Protein AF-A0A0A1ZDP3-F1 (afdb_m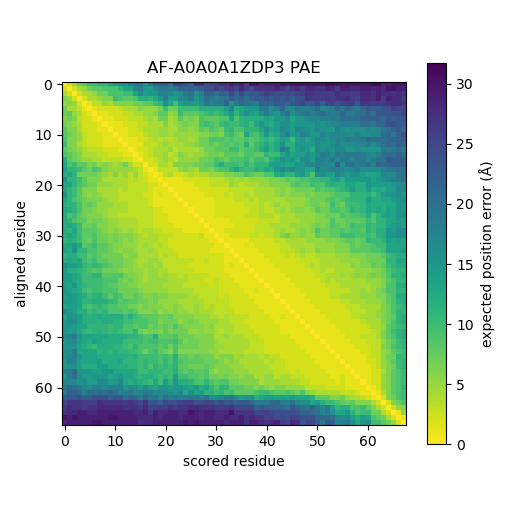onomer)

Organism: NCBI:txid59925

Foldseek 3Di:
DVVVVVVVVVVCCCVAVVDVVNVVVVVVCVPVVVVVVVVVVVVVVVVVVVVVVVVVVVCVVCVPPDDD

Solvent-accessible surface area (backbone atoms only — not comparable to full-atom values): 3920 Å² total; per-residue (Å²): 122,66,66,65,53,52,54,52,51,52,52,50,42,47,62,42,78,69,24,70,68,46,45,53,53,51,55,49,47,68,54,50,52,59,53,55,52,52,52,54,53,52,53,54,53,50,55,52,50,52,52,50,54,48,52,54,50,48,44,70,77,54,63,76,88,68,80,132

Structure (mmCIF, N/CA/C/O backbone):
data_AF-A0A0A1ZDP3-F1
#
_entry.id   AF-A0A0A1ZDP3-F1
#
loop_
_atom_site.group_PDB
_atom_site.id
_atom_site.type_symbol
_atom_site.label_atom_id
_atom_site.label_alt_id
_atom_site.label_comp_id
_atom_site.label_asym_id
_atom_site.label_entity_id
_atom_site.label_seq_id
_atom_site.pdbx_PDB_ins_code
_atom_site.Cartn_x
_atom_site.Cartn_y
_atom_site.Cartn_z
_atom_site.occupancy
_atom_site.B_iso_or_equiv
_atom_site.auth_seq_id
_atom_site.auth_comp_id
_atom_site.auth_asym_id
_atom_site.auth_atom_id
_atom_site.pdbx_PDB_model_num
ATOM 1 N N . MET A 1 1 ? 34.495 8.950 -15.462 1.00 52.16 1 MET A N 1
ATOM 2 C CA . MET A 1 1 ? 33.535 8.480 -14.435 1.00 52.16 1 MET A CA 1
ATOM 3 C C . MET A 1 1 ? 32.096 8.918 -14.722 1.00 52.16 1 MET A C 1
ATOM 5 O O . MET A 1 1 ? 31.193 8.185 -14.362 1.00 52.16 1 MET A O 1
ATOM 9 N N . GLU A 1 2 ? 31.853 10.043 -15.410 1.00 60.25 2 GLU A N 1
ATOM 10 C CA . GLU A 1 2 ? 30.488 10.520 -15.725 1.00 60.25 2 GLU A CA 1
ATOM 11 C C . GLU A 1 2 ? 29.793 9.767 -16.877 1.00 60.25 2 GLU A C 1
ATOM 13 O O . GLU A 1 2 ? 28.586 9.554 -16.829 1.00 60.25 2 GLU A O 1
ATOM 18 N N . ILE A 1 3 ? 30.550 9.301 -17.877 1.00 61.09 3 ILE A N 1
ATOM 19 C CA . ILE A 1 3 ? 30.015 8.602 -19.064 1.00 61.09 3 ILE A CA 1
ATOM 20 C C . ILE A 1 3 ? 29.327 7.280 -18.677 1.00 61.09 3 ILE A C 1
ATOM 22 O O . ILE A 1 3 ? 28.204 7.022 -19.096 1.00 61.09 3 ILE A O 1
ATOM 26 N N . SER A 1 4 ? 29.946 6.496 -17.786 1.00 67.06 4 SER A N 1
ATOM 27 C CA . SER A 1 4 ? 29.386 5.228 -17.288 1.00 67.06 4 SER A CA 1
ATOM 28 C C . SER A 1 4 ? 28.069 5.422 -16.524 1.00 67.06 4 SER A C 1
ATOM 30 O O . SER A 1 4 ? 27.158 4.607 -16.647 1.00 67.06 4 SER A O 1
ATOM 32 N N . ASN A 1 5 ? 27.925 6.533 -15.793 1.00 78.19 5 ASN A N 1
ATOM 33 C CA . ASN A 1 5 ? 26.673 6.858 -15.112 1.00 78.19 5 ASN A CA 1
ATOM 34 C C . ASN A 1 5 ? 25.570 7.232 -16.108 1.00 78.19 5 ASN A C 1
ATOM 36 O O . ASN A 1 5 ? 24.417 6.863 -15.900 1.00 78.19 5 ASN A O 1
ATOM 40 N N . GLN A 1 6 ? 25.898 7.934 -17.197 1.00 81.88 6 GLN A N 1
ATOM 41 C CA . GLN A 1 6 ? 24.905 8.274 -18.217 1.00 81.88 6 GLN A CA 1
ATO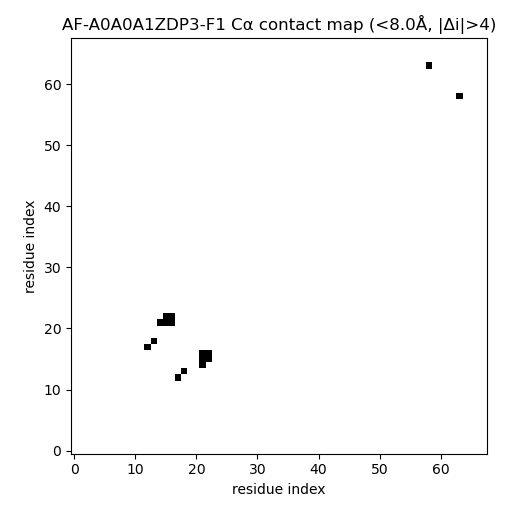M 42 C C . GLN A 1 6 ? 24.419 7.048 -18.998 1.00 81.88 6 GLN A C 1
ATOM 44 O O . GLN A 1 6 ? 23.221 6.942 -19.260 1.00 81.88 6 GLN A O 1
ATOM 49 N N . GLU A 1 7 ? 25.305 6.102 -19.311 1.00 82.75 7 GLU A N 1
ATOM 50 C CA . GLU A 1 7 ? 24.940 4.834 -19.957 1.00 82.75 7 GLU A CA 1
ATOM 51 C C . GLU A 1 7 ? 24.015 3.992 -19.068 1.00 82.75 7 GLU A C 1
ATOM 53 O O . GLU A 1 7 ? 22.940 3.586 -19.515 1.00 82.75 7 GLU A O 1
ATOM 58 N N . LEU A 1 8 ? 24.355 3.840 -17.782 1.00 83.00 8 LEU A N 1
ATOM 59 C CA . LEU A 1 8 ? 23.508 3.154 -16.799 1.00 83.00 8 LEU A CA 1
ATOM 60 C C . LEU A 1 8 ? 22.125 3.802 -16.666 1.00 83.00 8 LEU A C 1
ATOM 62 O O . LEU A 1 8 ? 21.105 3.112 -16.661 1.00 83.00 8 LEU A O 1
ATOM 66 N N . ILE A 1 9 ? 22.065 5.134 -16.584 1.00 84.62 9 ILE A N 1
ATOM 67 C CA . ILE A 1 9 ? 20.796 5.866 -16.488 1.00 84.62 9 ILE A CA 1
ATOM 68 C C . ILE A 1 9 ? 19.950 5.648 -17.748 1.00 84.62 9 ILE A C 1
ATOM 70 O O . ILE A 1 9 ? 18.745 5.409 -17.645 1.00 84.62 9 ILE A O 1
ATOM 74 N N . GLN A 1 10 ? 20.553 5.690 -18.938 1.00 83.88 10 GLN A N 1
ATOM 75 C CA . GLN A 1 10 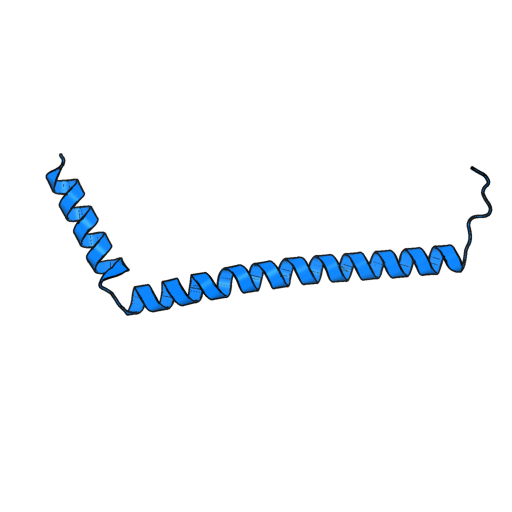? 19.825 5.437 -20.182 1.00 83.88 10 GLN A CA 1
ATOM 76 C C . GLN A 1 10 ? 19.299 4.004 -20.271 1.00 83.88 10 GLN A C 1
ATOM 78 O O . GLN A 1 10 ? 18.182 3.794 -20.754 1.00 83.88 10 GLN A O 1
ATOM 83 N N . GLU A 1 11 ? 20.070 3.029 -19.803 1.00 83.56 11 GLU A N 1
ATOM 84 C CA . GLU A 1 11 ? 19.664 1.627 -19.790 1.00 83.56 11 GLU A CA 1
ATOM 85 C C . GLU A 1 11 ? 18.489 1.393 -18.830 1.00 83.56 11 GLU A C 1
ATOM 87 O O . GLU A 1 11 ? 17.477 0.801 -19.219 1.00 83.56 11 GLU A O 1
ATOM 92 N N . ILE A 1 12 ? 18.536 1.992 -17.637 1.00 84.69 12 ILE A N 1
ATOM 93 C CA . ILE A 1 12 ? 17.412 1.996 -16.692 1.00 84.69 12 ILE A CA 1
ATOM 94 C C . ILE A 1 12 ? 16.179 2.642 -17.334 1.00 84.69 12 ILE A C 1
ATOM 96 O O . ILE A 1 12 ? 15.096 2.060 -17.314 1.00 84.69 12 ILE A O 1
ATOM 100 N N . ILE A 1 13 ? 16.309 3.815 -17.957 1.00 83.31 13 ILE A N 1
ATOM 101 C CA . ILE A 1 13 ? 15.173 4.505 -18.590 1.00 83.31 13 ILE A CA 1
ATOM 102 C C . ILE A 1 13 ? 14.555 3.659 -19.713 1.00 83.31 13 ILE A C 1
ATOM 104 O O . ILE A 1 13 ? 13.325 3.599 -19.822 1.00 83.31 13 ILE A O 1
ATOM 108 N N . ARG A 1 14 ? 15.370 2.966 -20.519 1.00 81.88 14 ARG A N 1
ATOM 109 C CA . ARG A 1 14 ? 14.875 2.049 -21.560 1.00 81.88 14 ARG A CA 1
ATOM 110 C C . ARG A 1 14 ? 14.080 0.887 -20.968 1.00 81.88 14 ARG A C 1
ATOM 112 O O . ARG A 1 14 ? 13.019 0.564 -21.496 1.00 81.88 14 ARG A O 1
ATOM 119 N N . LEU A 1 15 ? 14.561 0.302 -19.875 1.00 82.06 15 LEU A N 1
ATOM 120 C CA . LEU A 1 15 ? 13.899 -0.821 -19.206 1.00 82.06 15 LEU A CA 1
ATOM 121 C C . LEU A 1 15 ? 12.636 -0.412 -18.437 1.00 82.06 15 LEU A C 1
ATOM 123 O O . LEU A 1 15 ? 11.737 -1.233 -18.273 1.00 82.06 15 LEU A O 1
ATOM 127 N N . THR A 1 16 ? 12.558 0.846 -17.999 1.00 82.25 16 THR A N 1
ATOM 128 C CA . THR A 1 16 ? 11.535 1.326 -17.060 1.00 82.25 16 THR A CA 1
ATOM 129 C C . THR A 1 16 ? 10.454 2.146 -17.770 1.00 82.25 16 THR A C 1
ATOM 131 O O . THR A 1 16 ? 9.295 1.748 -17.830 1.00 82.25 16 THR A O 1
ATOM 134 N N . TRP A 1 17 ? 10.828 3.285 -18.363 1.00 77.38 17 TRP A N 1
ATOM 135 C CA . TRP A 1 17 ? 9.884 4.248 -18.948 1.00 77.38 17 TRP A CA 1
ATOM 136 C C . TRP A 1 17 ? 9.549 3.947 -20.406 1.00 77.38 17 TRP A C 1
ATOM 138 O O . TRP A 1 17 ? 8.454 4.258 -20.868 1.00 77.38 17 TRP A O 1
ATOM 148 N N . ARG A 1 18 ? 10.482 3.331 -21.140 1.00 79.88 18 ARG A N 1
ATOM 149 C CA . ARG A 1 18 ? 10.281 2.956 -22.548 1.00 79.88 18 ARG A CA 1
ATOM 150 C C . ARG A 1 18 ? 9.693 1.552 -22.720 1.00 79.88 18 ARG A C 1
ATOM 152 O O . ARG A 1 18 ? 9.431 1.142 -23.848 1.00 79.88 18 ARG A O 1
ATOM 159 N N . ASN A 1 19 ? 9.465 0.840 -21.615 1.00 87.56 19 ASN A N 1
ATOM 160 C CA . ASN A 1 19 ? 8.847 -0.476 -21.602 1.00 87.56 19 ASN A CA 1
ATOM 161 C C . ASN A 1 19 ? 7.379 -0.379 -21.131 1.00 87.56 19 ASN A C 1
ATOM 163 O O . ASN A 1 19 ? 7.126 -0.154 -19.943 1.00 87.56 19 ASN A O 1
ATOM 167 N N . PRO A 1 20 ? 6.394 -0.585 -22.023 1.00 90.56 20 PRO A N 1
ATOM 168 C CA . PRO A 1 20 ? 4.980 -0.484 -21.666 1.00 90.56 20 PRO A CA 1
ATOM 169 C C . PRO A 1 20 ? 4.540 -1.534 -20.633 1.00 90.56 20 PRO A C 1
ATOM 171 O O . PRO A 1 20 ? 3.635 -1.263 -19.845 1.00 90.56 20 PRO A O 1
ATOM 174 N N . ALA A 1 21 ? 5.193 -2.702 -20.579 1.00 91.69 21 ALA A N 1
ATOM 175 C CA . ALA A 1 21 ? 4.886 -3.727 -19.583 1.00 91.69 21 ALA A CA 1
ATOM 176 C C . ALA A 1 21 ? 5.284 -3.273 -18.172 1.00 91.69 21 ALA A C 1
ATOM 178 O O . ALA A 1 21 ? 4.512 -3.438 -17.227 1.00 91.69 21 ALA A O 1
ATOM 179 N N . PHE A 1 22 ? 6.454 -2.638 -18.034 1.00 91.44 22 PHE A N 1
ATOM 180 C CA . PHE A 1 22 ? 6.879 -2.067 -16.757 1.00 91.44 22 PHE A CA 1
ATOM 181 C C . PHE A 1 22 ? 5.910 -0.973 -16.299 1.00 91.44 22 PHE A C 1
ATOM 183 O O . PHE A 1 22 ? 5.470 -0.977 -15.151 1.00 91.44 22 PHE A O 1
ATOM 190 N N . MET A 1 23 ? 5.520 -0.078 -17.211 1.00 90.38 23 MET A N 1
ATOM 191 C CA . MET A 1 23 ? 4.563 0.992 -16.916 1.00 90.38 23 MET A CA 1
ATOM 192 C C . MET A 1 23 ? 3.218 0.439 -16.431 1.00 90.38 23 MET A C 1
ATOM 194 O O . MET A 1 23 ? 2.677 0.933 -15.443 1.00 90.38 23 MET A O 1
ATOM 198 N N . ALA A 1 24 ? 2.703 -0.623 -17.056 1.00 93.50 24 ALA A N 1
ATOM 199 C CA . ALA A 1 24 ? 1.468 -1.272 -16.619 1.00 93.50 24 ALA A CA 1
ATOM 200 C C . ALA A 1 24 ? 1.576 -1.833 -15.189 1.00 93.50 24 ALA A C 1
ATOM 202 O O . ALA A 1 24 ? 0.677 -1.619 -14.372 1.00 93.50 24 ALA A O 1
ATOM 203 N N . VAL A 1 25 ? 2.691 -2.495 -14.859 1.00 94.31 25 VAL A N 1
ATOM 204 C CA . VAL A 1 25 ? 2.948 -3.000 -13.499 1.00 94.31 25 VAL A CA 1
ATOM 205 C C . VAL A 1 25 ? 3.070 -1.848 -12.502 1.00 94.31 25 VAL A C 1
ATOM 207 O O . VAL A 1 25 ? 2.466 -1.902 -11.432 1.00 94.31 25 VAL A O 1
ATOM 210 N N . ALA A 1 26 ? 3.793 -0.784 -12.851 1.00 92.88 26 ALA A N 1
ATOM 211 C CA . ALA A 1 26 ? 3.949 0.387 -11.996 1.00 92.88 26 ALA A CA 1
ATOM 212 C C . ALA A 1 26 ? 2.596 1.049 -11.688 1.00 92.88 26 ALA A C 1
ATOM 214 O O . ALA A 1 26 ? 2.293 1.310 -10.524 1.00 92.88 26 ALA A O 1
ATOM 215 N N . ILE A 1 27 ? 1.743 1.242 -12.699 1.00 93.94 27 ILE A N 1
ATOM 216 C CA . ILE A 1 27 ? 0.384 1.779 -12.525 1.00 93.94 27 ILE A CA 1
ATOM 217 C C . ILE A 1 27 ? -0.451 0.860 -11.624 1.00 93.94 27 ILE A C 1
ATOM 219 O O . ILE A 1 27 ? -1.112 1.335 -10.697 1.00 93.94 27 ILE A O 1
ATOM 223 N N . ALA A 1 28 ? -0.389 -0.456 -11.846 1.00 95.81 28 ALA A N 1
ATOM 224 C CA . ALA A 1 28 ? -1.102 -1.425 -11.019 1.00 95.81 28 ALA A CA 1
ATOM 225 C C . ALA A 1 28 ? -0.658 -1.358 -9.550 1.00 95.81 28 ALA A C 1
ATOM 227 O O . ALA A 1 28 ? -1.504 -1.380 -8.657 1.00 95.81 28 ALA A O 1
ATOM 228 N N . LEU A 1 29 ? 0.643 -1.224 -9.281 1.00 95.94 29 LEU A N 1
ATOM 229 C CA . LEU A 1 29 ? 1.174 -1.092 -7.922 1.00 95.94 29 LEU A CA 1
ATOM 230 C C . LEU A 1 29 ? 0.736 0.214 -7.256 1.00 95.94 29 LEU A C 1
ATOM 232 O O . LEU A 1 29 ? 0.306 0.188 -6.100 1.00 95.94 29 LEU A O 1
ATOM 236 N N . VAL A 1 30 ? 0.785 1.332 -7.985 1.00 95.50 30 VAL A N 1
ATOM 237 C CA .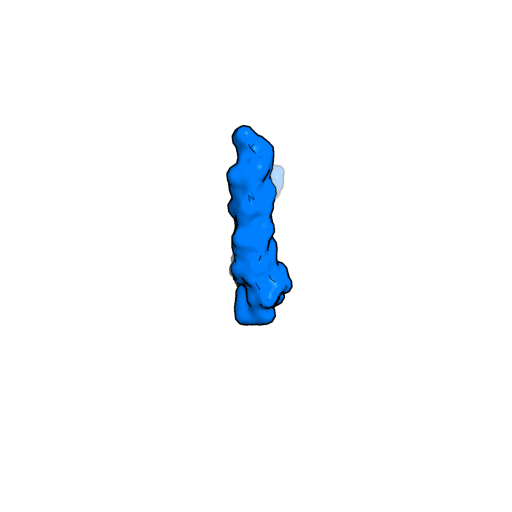 VAL A 1 30 ? 0.315 2.638 -7.494 1.00 95.50 30 VAL A CA 1
ATOM 238 C C . VAL A 1 30 ? -1.161 2.578 -7.098 1.00 95.50 30 VAL A C 1
ATOM 240 O O . VAL A 1 30 ? -1.553 3.231 -6.136 1.00 95.50 30 VAL A O 1
ATOM 243 N N . TRP A 1 31 ? -1.973 1.766 -7.777 1.00 93.50 31 TRP A N 1
ATOM 244 C CA . TRP A 1 31 ? -3.381 1.580 -7.429 1.00 93.50 31 TRP A CA 1
ATOM 245 C C . TRP A 1 31 ? -3.607 0.563 -6.297 1.00 93.50 31 TRP A C 1
ATOM 247 O O . TRP A 1 31 ? -4.363 0.815 -5.353 1.00 93.50 31 TRP A O 1
ATOM 257 N N . LEU A 1 32 ? -2.946 -0.594 -6.366 1.00 95.75 32 LEU A N 1
ATOM 258 C CA . LEU A 1 32 ? -3.159 -1.708 -5.441 1.00 95.75 32 LEU A CA 1
ATOM 259 C C . LEU A 1 32 ? -2.635 -1.413 -4.037 1.00 95.75 32 LEU A C 1
ATOM 261 O O . LEU A 1 32 ? -3.305 -1.741 -3.056 1.00 95.75 32 LEU A O 1
ATOM 265 N N . ILE A 1 33 ? -1.461 -0.788 -3.919 1.00 95.12 33 ILE A N 1
ATOM 266 C CA . ILE A 1 33 ? -0.827 -0.556 -2.617 1.00 95.12 33 ILE A CA 1
ATOM 267 C C . ILE A 1 33 ? -1.727 0.314 -1.719 1.00 95.12 33 ILE A C 1
ATOM 269 O O . ILE A 1 33 ? -2.090 -0.157 -0.635 1.00 95.12 33 ILE A O 1
ATOM 273 N N . PRO A 1 34 ? -2.188 1.513 -2.134 1.00 95.38 34 PRO A N 1
ATOM 274 C CA . PRO A 1 34 ? -3.086 2.327 -1.314 1.00 95.38 34 PRO A CA 1
ATOM 275 C C . PRO A 1 34 ? -4.371 1.590 -0.938 1.00 95.38 34 PRO A C 1
ATOM 277 O O . PRO A 1 34 ? -4.816 1.666 0.209 1.00 95.38 34 PRO A O 1
ATOM 280 N N . GLN A 1 35 ? -4.941 0.820 -1.868 1.00 94.81 35 GLN A N 1
ATOM 281 C CA . GLN A 1 35 ? -6.166 0.069 -1.618 1.00 94.81 35 GLN A CA 1
ATOM 282 C C . GLN A 1 35 ? -5.987 -0.961 -0.491 1.00 94.81 35 GLN A C 1
ATOM 284 O O . GLN A 1 35 ? -6.855 -1.080 0.380 1.00 94.81 35 GLN A O 1
ATOM 289 N N . LEU A 1 36 ? -4.858 -1.676 -0.463 1.00 95.69 36 LEU A N 1
ATOM 290 C CA . LEU A 1 36 ? -4.540 -2.631 0.602 1.00 95.69 36 LEU A CA 1
ATOM 291 C C . LEU A 1 36 ? -4.343 -1.936 1.957 1.00 95.69 36 LEU A C 1
ATOM 293 O O . LEU A 1 36 ? -4.866 -2.405 2.974 1.00 95.69 36 LEU A O 1
ATOM 297 N N . PHE A 1 37 ? -3.655 -0.792 1.976 1.00 96.31 37 PHE A N 1
ATOM 298 C CA . PHE A 1 37 ? -3.466 -0.001 3.196 1.00 96.31 37 PHE A CA 1
ATOM 299 C C . PHE A 1 37 ? -4.796 0.493 3.773 1.00 96.31 37 PHE A C 1
ATOM 301 O O . PHE A 1 37 ? -5.057 0.310 4.966 1.00 96.31 37 PHE A O 1
ATOM 308 N N . ILE A 1 38 ? -5.670 1.052 2.932 1.00 96.31 38 ILE A N 1
ATOM 309 C CA . ILE A 1 38 ? -6.989 1.540 3.353 1.00 96.31 38 ILE A CA 1
ATOM 310 C C . ILE A 1 38 ? -7.821 0.393 3.939 1.00 96.31 38 ILE A C 1
ATOM 312 O O . ILE A 1 38 ? -8.390 0.543 5.023 1.00 96.31 38 ILE A O 1
ATOM 316 N N . ARG A 1 39 ? -7.843 -0.778 3.286 1.00 95.19 39 ARG A N 1
ATOM 317 C CA . ARG A 1 39 ? -8.549 -1.969 3.797 1.00 95.19 39 ARG A CA 1
ATOM 318 C C . ARG A 1 39 ? -8.058 -2.371 5.187 1.00 95.19 39 ARG A C 1
ATOM 320 O O . ARG A 1 39 ? -8.875 -2.597 6.080 1.00 95.19 39 ARG A O 1
ATOM 327 N N . LYS A 1 40 ? -6.740 -2.398 5.397 1.00 96.19 40 LYS A N 1
ATOM 328 C CA . LYS A 1 40 ? -6.141 -2.741 6.696 1.00 96.19 40 LYS A CA 1
ATOM 329 C C . LYS A 1 40 ? -6.528 -1.741 7.790 1.00 96.19 40 LYS A C 1
ATOM 331 O O . LYS A 1 40 ? -6.884 -2.145 8.898 1.00 96.19 40 LYS A O 1
ATOM 336 N N . ILE A 1 41 ? -6.494 -0.443 7.483 1.00 96.69 41 ILE A N 1
ATOM 337 C CA . ILE A 1 41 ? -6.869 0.613 8.435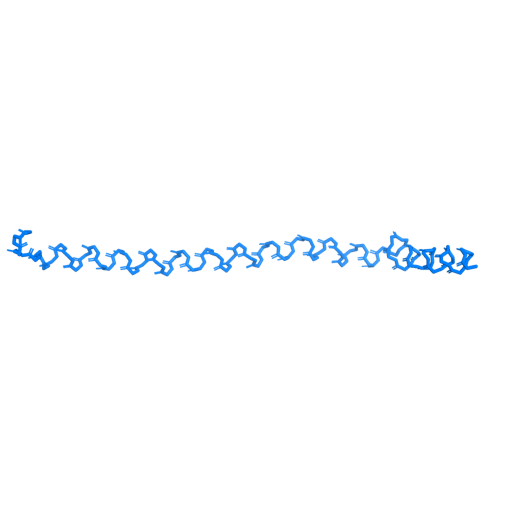 1.00 96.69 41 ILE A CA 1
ATOM 338 C C . ILE A 1 41 ? -8.359 0.523 8.784 1.00 96.69 41 ILE A C 1
ATOM 340 O O . ILE A 1 41 ? -8.713 0.600 9.962 1.00 96.69 41 ILE A O 1
ATOM 344 N N . MET A 1 42 ? -9.231 0.327 7.791 1.00 96.19 42 MET A N 1
ATOM 345 C CA . MET A 1 42 ? -10.673 0.197 8.021 1.00 96.19 42 MET A CA 1
ATOM 346 C C . MET A 1 42 ? -11.012 -1.017 8.886 1.00 96.19 42 MET A C 1
ATOM 348 O O . MET A 1 42 ? -11.785 -0.876 9.831 1.00 96.19 42 MET A O 1
ATOM 352 N N . ALA A 1 43 ? -10.394 -2.174 8.629 1.00 96.44 43 ALA A N 1
ATOM 353 C CA . ALA A 1 43 ? -10.593 -3.371 9.445 1.00 96.44 43 ALA A CA 1
ATOM 354 C C . ALA A 1 43 ? -10.216 -3.123 10.916 1.00 96.44 43 ALA A C 1
ATOM 356 O O . ALA A 1 43 ? -10.997 -3.422 11.818 1.00 96.44 43 ALA A O 1
ATOM 357 N N . LYS A 1 44 ? -9.066 -2.481 11.166 1.00 96.00 44 LYS A N 1
ATOM 358 C CA . LYS A 1 44 ? -8.636 -2.138 12.530 1.00 96.00 44 LYS A CA 1
ATOM 359 C C . LYS A 1 44 ? -9.613 -1.182 13.222 1.00 96.00 44 LYS A C 1
ATOM 361 O O . LYS A 1 44 ? -9.966 -1.406 14.378 1.00 96.00 44 LYS A O 1
ATOM 366 N N . LYS A 1 45 ? -10.071 -0.138 12.521 1.00 96.06 45 LYS A N 1
ATOM 367 C CA . LYS A 1 45 ? -1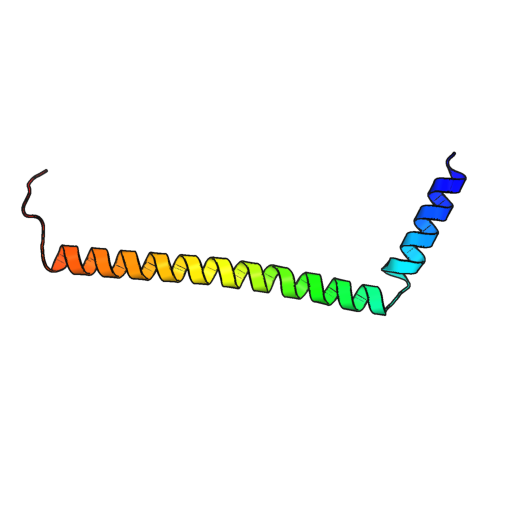1.069 0.807 13.055 1.00 96.06 45 LYS A CA 1
ATOM 368 C C . LYS A 1 45 ? -12.392 0.113 13.377 1.00 96.06 45 LYS A C 1
ATOM 370 O O . LYS A 1 45 ? -13.020 0.428 14.384 1.00 96.06 45 LYS A O 1
ATOM 375 N N . TYR A 1 46 ? -12.811 -0.828 12.538 1.00 95.94 46 TYR A N 1
ATOM 376 C CA . TYR A 1 46 ? -14.048 -1.572 12.738 1.00 95.94 46 TYR A CA 1
ATOM 377 C C . TYR A 1 46 ? -13.991 -2.459 13.990 1.00 95.94 46 TYR A C 1
ATOM 379 O O . TYR A 1 46 ? -14.915 -2.425 14.802 1.00 95.94 46 TYR A O 1
ATOM 387 N N . GLU A 1 47 ? -12.883 -3.172 14.202 1.00 95.75 47 GLU A N 1
ATOM 388 C CA . GLU A 1 47 ? -12.667 -3.975 15.413 1.00 95.75 47 GLU A CA 1
ATOM 389 C C . GLU A 1 47 ? -12.638 -3.109 16.682 1.00 95.75 47 GLU A C 1
ATOM 391 O O . GLU A 1 47 ? -13.325 -3.411 17.659 1.00 95.75 47 GLU A O 1
ATOM 396 N N . GLN A 1 48 ? -11.942 -1.968 16.649 1.00 96.25 48 GLN A N 1
ATOM 397 C CA . GLN A 1 48 ? -11.944 -1.014 17.765 1.00 96.25 48 GLN A CA 1
ATOM 398 C C . GLN A 1 48 ? -13.356 -0.507 18.085 1.00 96.25 48 GLN A C 1
ATOM 400 O O . GLN A 1 48 ? -13.761 -0.490 19.248 1.00 96.25 48 GLN A O 1
ATOM 405 N N . ARG A 1 49 ? -14.141 -0.170 17.055 1.00 95.69 49 ARG A N 1
ATOM 406 C CA . ARG A 1 49 ? -15.521 0.299 17.219 1.00 95.69 49 ARG A CA 1
ATOM 407 C C . ARG A 1 49 ? -16.424 -0.765 17.843 1.00 95.69 49 ARG A C 1
ATOM 409 O O . ARG A 1 49 ? -17.267 -0.432 18.672 1.00 95.69 49 ARG A O 1
ATOM 416 N N . LYS A 1 50 ? -16.259 -2.044 17.487 1.00 95.75 50 LYS A N 1
ATOM 417 C CA . LYS A 1 50 ? -17.005 -3.142 18.130 1.00 95.75 50 LYS A CA 1
ATOM 418 C C . LYS A 1 50 ? -16.700 -3.231 19.620 1.00 95.75 50 LYS A C 1
ATOM 420 O O . LYS A 1 50 ? -17.623 -3.410 20.412 1.00 95.75 50 LYS A O 1
ATOM 425 N N . ILE A 1 51 ? -15.427 -3.131 19.997 1.00 95.44 51 ILE A N 1
ATOM 426 C CA . ILE A 1 51 ? -15.003 -3.187 21.402 1.00 95.44 51 ILE A CA 1
ATOM 427 C C . ILE A 1 51 ? -15.586 -1.998 22.170 1.00 95.44 51 ILE A C 1
ATOM 429 O O . ILE A 1 51 ? -16.140 -2.178 23.251 1.00 95.44 51 ILE A O 1
ATOM 433 N N . GLU A 1 52 ? -15.539 -0.799 21.592 1.00 95.31 52 GLU A N 1
ATOM 434 C CA . GLU A 1 52 ? -16.113 0.406 22.193 1.00 95.31 52 GLU A CA 1
ATOM 435 C C . GLU A 1 52 ? -17.632 0.290 22.384 1.00 95.31 52 GLU A C 1
ATOM 437 O O . GLU A 1 52 ? -18.145 0.554 23.470 1.00 95.31 52 GLU A O 1
ATOM 442 N N . ILE A 1 53 ? -18.359 -0.185 21.368 1.00 95.44 53 ILE A N 1
ATOM 443 C CA . ILE A 1 53 ? -19.806 -0.421 21.468 1.00 95.44 53 ILE A CA 1
ATOM 444 C C . ILE A 1 53 ? -20.115 -1.445 22.564 1.00 95.44 53 ILE A C 1
ATOM 446 O O . ILE A 1 53 ? -21.056 -1.246 23.333 1.00 95.44 53 ILE A O 1
ATOM 450 N N . GLN A 1 54 ? -19.343 -2.530 22.652 1.00 94.62 54 GLN A N 1
ATOM 451 C CA . GLN A 1 54 ? -19.516 -3.533 23.703 1.00 94.62 54 GLN A CA 1
ATOM 452 C C . GLN A 1 54 ? -19.249 -2.944 25.089 1.00 94.62 54 GLN A C 1
ATOM 454 O O . GLN A 1 54 ? -20.083 -3.102 25.977 1.00 94.62 54 GLN A O 1
ATOM 459 N N . LYS A 1 55 ? -18.157 -2.193 25.259 1.00 91.88 55 LYS A N 1
ATOM 460 C CA . LYS A 1 55 ? -17.829 -1.503 26.514 1.00 91.88 55 LYS A CA 1
ATOM 461 C C . LYS A 1 55 ? -18.945 -0.544 26.934 1.00 91.88 55 LYS A C 1
ATOM 463 O O . LYS A 1 55 ? -19.379 -0.581 28.081 1.00 91.88 55 LYS A O 1
ATOM 468 N N . ASN A 1 56 ? -19.466 0.244 25.994 1.00 92.69 56 ASN A N 1
ATOM 469 C CA . ASN A 1 56 ? -20.572 1.168 26.238 1.00 92.69 56 ASN A CA 1
ATOM 470 C C . ASN A 1 56 ? -21.864 0.432 26.623 1.00 92.69 56 ASN A C 1
ATOM 472 O O . ASN A 1 56 ? -22.597 0.894 27.495 1.00 92.69 56 ASN A O 1
ATOM 476 N N . LYS A 1 57 ? -22.159 -0.720 26.004 1.00 92.81 57 LYS A N 1
ATOM 477 C CA . LYS A 1 57 ? -23.304 -1.560 26.395 1.00 92.81 57 LYS A CA 1
ATOM 478 C C . LYS A 1 57 ? -23.132 -2.128 27.803 1.00 92.81 57 LYS A C 1
ATOM 480 O O . LYS A 1 57 ? -24.064 -2.035 28.592 1.00 92.81 57 LYS A O 1
ATOM 485 N N . ILE A 1 58 ? -21.954 -2.664 28.127 1.00 90.06 58 ILE A N 1
ATOM 486 C CA . ILE A 1 58 ? -21.653 -3.209 29.459 1.00 90.06 58 ILE A CA 1
ATOM 487 C C . ILE A 1 58 ? -21.793 -2.120 30.524 1.00 90.06 58 ILE A C 1
ATOM 489 O O . ILE A 1 58 ? -22.462 -2.347 31.523 1.00 90.06 58 ILE A O 1
ATOM 493 N N . GLN A 1 59 ? -21.250 -0.923 30.287 1.00 88.25 59 GLN A N 1
ATOM 494 C CA . GLN A 1 59 ? -21.365 0.204 31.218 1.00 88.25 59 GLN A CA 1
ATOM 495 C C . GLN A 1 59 ? -22.820 0.645 31.443 1.00 88.25 59 GLN A C 1
ATOM 497 O O . GLN A 1 59 ? -23.173 1.043 32.547 1.00 88.25 59 GLN A O 1
ATOM 502 N N . LYS A 1 60 ? -23.674 0.574 30.414 1.00 89.19 60 LYS A N 1
ATOM 503 C CA . LYS A 1 60 ? -25.112 0.855 30.560 1.00 89.19 60 LYS A CA 1
ATOM 504 C C . LYS A 1 60 ? -25.846 -0.220 31.363 1.00 89.19 60 LYS A C 1
ATOM 506 O O . LYS A 1 60 ? -26.774 0.114 32.086 1.00 89.19 60 LYS A O 1
ATOM 511 N N . LEU A 1 61 ? -25.466 -1.488 31.199 1.00 88.31 61 LEU A N 1
ATOM 512 C CA . LEU A 1 61 ? -26.085 -2.623 31.895 1.00 88.31 61 LEU A CA 1
ATOM 513 C C . LEU A 1 61 ? -25.636 -2.720 33.357 1.00 88.31 61 LEU A C 1
ATOM 515 O O . LEU A 1 61 ? -26.431 -3.067 34.223 1.00 88.31 61 LEU A O 1
ATOM 519 N N . TYR A 1 62 ? -24.376 -2.383 33.619 1.00 84.81 62 TYR A N 1
ATOM 520 C CA . TYR A 1 62 ? -23.768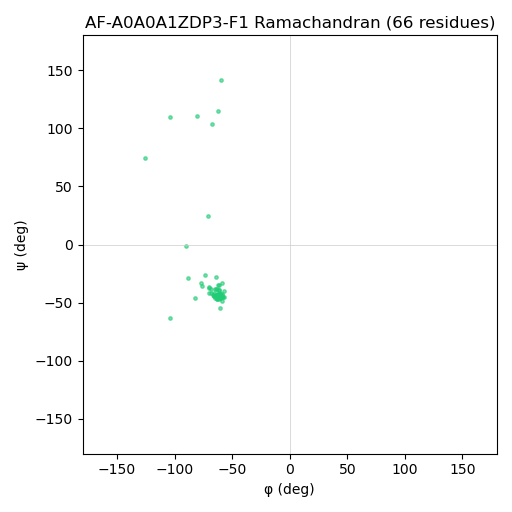 -2.368 34.942 1.00 84.81 62 TYR A CA 1
ATOM 521 C C . TYR A 1 62 ? -23.156 -0.989 35.187 1.00 84.81 62 TYR A C 1
ATOM 523 O O . TYR A 1 62 ? -21.934 -0.830 35.093 1.00 84.81 62 TYR A O 1
ATOM 531 N N . PRO A 1 63 ? -23.986 0.033 35.454 1.00 77.38 63 PRO A N 1
ATOM 532 C CA . PRO A 1 63 ? -23.474 1.334 35.834 1.00 77.38 63 PRO A CA 1
ATOM 533 C C . PRO A 1 63 ? -22.710 1.157 37.144 1.00 77.38 63 PRO A C 1
ATOM 535 O O . PRO A 1 63 ? -23.273 0.757 38.163 1.00 77.38 63 PRO A O 1
ATOM 538 N N . THR A 1 64 ? -21.399 1.385 37.119 1.00 69.44 64 THR A N 1
ATOM 539 C CA . THR A 1 64 ? -20.614 1.358 38.346 1.00 69.44 64 THR A CA 1
ATOM 540 C C . THR A 1 64 ? -21.064 2.545 39.189 1.00 69.44 64 THR A C 1
ATOM 542 O O . THR A 1 64 ? -20.714 3.687 38.903 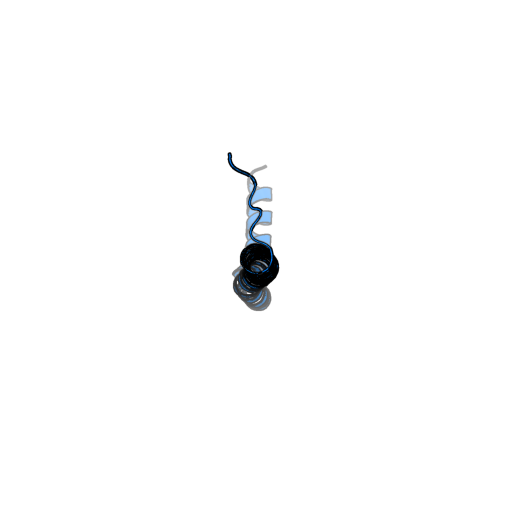1.00 69.44 64 THR A O 1
ATOM 545 N N . ASN A 1 65 ? -21.857 2.278 40.227 1.00 64.81 65 ASN A N 1
ATOM 546 C CA . ASN A 1 65 ? -22.339 3.264 41.200 1.00 64.81 65 ASN A CA 1
ATOM 547 C C . ASN A 1 65 ? -21.220 3.760 42.136 1.00 64.81 65 ASN A C 1
ATOM 549 O O . ASN A 1 65 ? -21.485 4.150 43.268 1.00 64.81 65 ASN A O 1
ATOM 553 N N . THR A 1 66 ? -19.959 3.693 41.710 1.00 59.88 66 THR A N 1
ATOM 554 C CA . THR A 1 66 ? -18.818 4.174 42.483 1.00 59.88 66 THR A CA 1
ATOM 555 C C . THR A 1 66 ? -18.715 5.688 42.313 1.00 59.88 66 THR A C 1
ATOM 557 O O . THR A 1 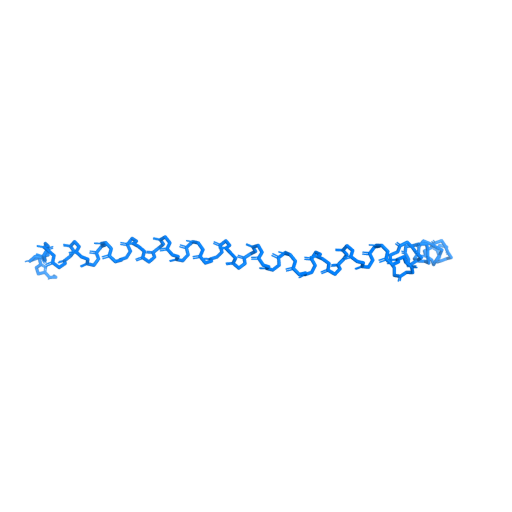66 ? -18.408 6.132 41.199 1.00 59.88 66 THR A O 1
ATOM 560 N N . PRO A 1 67 ? -18.985 6.486 43.364 1.00 57.66 67 PRO A N 1
ATOM 561 C CA . PRO A 1 67 ? -18.698 7.912 43.334 1.00 57.66 67 PRO A CA 1
ATOM 562 C C . PRO A 1 67 ? -17.196 8.118 43.096 1.00 57.66 67 PRO A C 1
ATOM 564 O O . PRO A 1 67 ? -16.377 7.321 43.554 1.00 57.66 67 PRO A O 1
ATOM 567 N N . LYS A 1 68 ? -16.881 9.147 42.302 1.00 53.44 68 LYS A N 1
ATOM 568 C CA . LYS A 1 68 ? -15.514 9.602 42.019 1.00 53.44 68 LYS A CA 1
ATOM 569 C C . LYS A 1 68 ? -14.758 9.955 43.292 1.00 53.44 68 LYS A C 1
ATOM 571 O O . LYS A 1 68 ? -15.404 10.519 44.201 1.00 53.44 68 LYS A O 1
#

pLDDT: mean 86.76, std 11.76, range [52.16, 96.69]

Secondary structure (DSSP, 8-state):
-HHHHHHHHHHHHHHHTS-HHHHHHHHHHHHHHHHHHHHHHHHHHHHHHHHHHHHHHHHHHS------

Radius of gyration: 26.74 Å; Cα contacts (8 Å, |Δi|>4): 8; chains: 1; bounding box: 60×14×66 Å

Sequence (68 aa):
MEISNQELIQEIIRLTWRNPAFMAVAIALVWLIPQLFIRKIMAKKYEQRKIEIQKNKIQKLYPTNTPK

Mean predicted aligned error: 9.31 Å